Protein AF-A0A0B6YF15-F1 (afdb_monomer)

Sequence (103 aa):
RNLTLIAKTIQTLANFTQFGGKEEFMTFMNIFVEREAPSMKSFLHKISSPDAGNQFLEYDGYIDLGKELSILHALLLECGEKYSETAGKPFDVLSKILNSLSN

Structure (mmCIF, N/CA/C/O backbone):
data_AF-A0A0B6YF15-F1
#
_entry.id   AF-A0A0B6YF15-F1
#
loop_
_atom_site.group_PDB
_atom_site.id
_atom_site.type_symbol
_atom_site.label_atom_id
_atom_site.label_alt_id
_atom_site.label_comp_id
_atom_site.label_asym_id
_atom_site.label_entity_id
_atom_site.label_seq_id
_atom_site.pdbx_PDB_ins_code
_atom_site.Cartn_x
_atom_site.Cartn_y
_atom_site.Cartn_z
_atom_site.occupancy
_atom_site.B_iso_or_equiv
_atom_site.auth_seq_id
_atom_site.auth_comp_id
_atom_site.auth_asym_id
_atom_site.auth_atom_id
_atom_site.pdbx_PDB_model_num
ATOM 1 N N . ARG A 1 1 ? -17.820 -11.503 3.342 1.00 68.00 1 ARG A N 1
ATOM 2 C CA . ARG A 1 1 ? -18.189 -10.273 4.092 1.00 68.00 1 ARG A CA 1
ATOM 3 C C . ARG A 1 1 ? -17.260 -10.021 5.290 1.00 68.00 1 ARG A C 1
ATOM 5 O O . ARG A 1 1 ? -16.801 -8.900 5.431 1.00 68.00 1 ARG A O 1
ATOM 12 N N . ASN A 1 2 ? -16.892 -11.042 6.078 1.00 85.00 2 ASN A N 1
ATOM 13 C CA . ASN A 1 2 ? -15.981 -10.886 7.231 1.00 85.00 2 ASN A CA 1
ATOM 14 C C . ASN A 1 2 ? -14.562 -10.419 6.859 1.00 85.00 2 ASN A C 1
ATOM 16 O O . ASN A 1 2 ? -14.021 -9.551 7.530 1.00 85.00 2 ASN A O 1
ATOM 20 N N . LEU A 1 3 ? -13.995 -10.913 5.750 1.00 92.44 3 LEU A N 1
ATOM 21 C CA . LEU A 1 3 ? -12.671 -10.481 5.271 1.00 92.44 3 LEU A CA 1
ATOM 22 C C . LEU A 1 3 ? -12.591 -8.968 5.028 1.00 92.44 3 LEU A C 1
ATOM 24 O O . LEU A 1 3 ? -11.593 -8.342 5.357 1.00 92.44 3 LEU A O 1
ATOM 28 N N . THR A 1 4 ? -13.665 -8.364 4.519 1.00 93.00 4 THR A N 1
ATOM 29 C CA . THR A 1 4 ? -13.736 -6.917 4.286 1.00 93.00 4 THR A CA 1
ATOM 30 C C . THR A 1 4 ? -13.696 -6.123 5.592 1.00 93.00 4 THR A C 1
ATOM 32 O O . THR A 1 4 ? -13.087 -5.060 5.641 1.00 93.00 4 THR A O 1
ATOM 35 N N . LEU A 1 5 ? -14.327 -6.630 6.655 1.00 92.38 5 LEU A N 1
ATOM 36 C CA . LEU A 1 5 ? -14.312 -5.979 7.968 1.00 92.38 5 LEU A CA 1
ATOM 37 C C . LEU A 1 5 ? -12.937 -6.103 8.630 1.00 92.38 5 LEU A C 1
ATOM 39 O O . LEU A 1 5 ? -12.428 -5.114 9.144 1.00 92.38 5 LEU A O 1
ATOM 43 N N . ILE A 1 6 ? -12.305 -7.276 8.527 1.00 93.00 6 ILE A N 1
ATOM 44 C CA . ILE A 1 6 ? -10.927 -7.497 8.991 1.00 93.00 6 ILE A CA 1
ATOM 45 C C . ILE A 1 6 ? -9.968 -6.546 8.269 1.00 93.00 6 ILE A C 1
ATOM 47 O O . ILE A 1 6 ? -9.180 -5.859 8.913 1.00 93.00 6 ILE A O 1
ATOM 51 N N . ALA A 1 7 ? -10.080 -6.447 6.942 1.00 95.06 7 ALA A N 1
ATOM 52 C CA . ALA A 1 7 ? -9.268 -5.531 6.149 1.00 95.06 7 ALA A CA 1
ATOM 53 C C . ALA A 1 7 ? -9.468 -4.070 6.582 1.00 95.06 7 ALA A C 1
ATOM 55 O O . ALA A 1 7 ? -8.489 -3.349 6.753 1.00 95.06 7 ALA A O 1
ATOM 56 N N . LYS A 1 8 ? -10.715 -3.646 6.836 1.00 94.75 8 LYS A N 1
ATOM 57 C CA . LYS A 1 8 ? -11.009 -2.305 7.366 1.00 94.75 8 LYS A CA 1
ATOM 58 C C . LYS A 1 8 ? -10.363 -2.065 8.730 1.00 94.75 8 LYS A C 1
ATOM 60 O O . LYS A 1 8 ? -9.778 -1.010 8.930 1.00 94.75 8 LYS A O 1
ATOM 65 N N . THR A 1 9 ? -10.416 -3.023 9.654 1.00 95.38 9 THR A N 1
ATOM 66 C CA . THR A 1 9 ? -9.733 -2.899 10.954 1.00 95.38 9 THR A CA 1
ATOM 67 C C . THR A 1 9 ? -8.224 -2.759 10.795 1.00 95.38 9 THR A C 1
ATOM 69 O O . THR A 1 9 ? -7.643 -1.868 11.409 1.00 95.38 9 THR A O 1
ATOM 72 N N . ILE A 1 10 ? -7.593 -3.593 9.964 1.00 96.12 10 ILE A N 1
ATOM 73 C CA . ILE A 1 10 ? -6.146 -3.512 9.710 1.00 96.12 10 ILE A CA 1
ATOM 74 C C . ILE A 1 10 ? -5.790 -2.159 9.082 1.00 96.12 10 ILE A C 1
ATOM 76 O O . ILE A 1 10 ? -4.811 -1.540 9.489 1.00 96.12 10 ILE A O 1
ATOM 80 N N . GLN A 1 11 ? -6.606 -1.670 8.146 1.00 95.88 11 GLN A N 1
ATOM 81 C CA . GLN A 1 11 ? -6.427 -0.359 7.525 1.00 95.88 11 GLN A CA 1
ATOM 82 C C . GLN A 1 11 ? -6.503 0.779 8.551 1.00 95.88 11 GLN A C 1
ATOM 84 O O . GLN A 1 11 ? -5.627 1.641 8.576 1.00 95.88 11 GLN A O 1
ATOM 89 N N . THR A 1 12 ? -7.529 0.789 9.404 1.00 96.31 12 THR A N 1
ATOM 90 C CA . THR A 1 12 ? -7.703 1.808 10.452 1.00 96.31 12 THR A CA 1
ATOM 91 C C . THR A 1 12 ? -6.553 1.781 11.461 1.00 96.31 12 THR A C 1
ATOM 93 O O . THR A 1 12 ? -6.048 2.839 11.844 1.00 96.31 12 THR A O 1
ATOM 96 N N . LEU A 1 13 ? -6.083 0.579 11.816 1.00 97.56 13 LEU A N 1
ATOM 97 C CA . LEU A 1 13 ? -4.908 0.360 12.659 1.00 97.56 13 LEU A CA 1
ATOM 98 C C . LEU A 1 13 ? -3.621 0.899 12.016 1.00 97.56 13 LEU A C 1
ATOM 100 O O . LEU A 1 13 ? -2.875 1.620 12.672 1.00 97.56 13 LEU A O 1
ATOM 104 N N . ALA A 1 14 ? -3.381 0.605 10.735 1.00 96.62 14 ALA A N 1
ATOM 105 C CA . ALA A 1 14 ? -2.231 1.122 9.987 1.00 96.62 14 ALA A CA 1
ATOM 106 C C . ALA A 1 14 ? -2.261 2.652 9.833 1.00 96.62 14 ALA A C 1
ATOM 108 O O . ALA A 1 14 ? -1.211 3.290 9.797 1.00 96.62 14 ALA A O 1
ATOM 109 N N . ASN A 1 15 ? -3.458 3.243 9.792 1.00 95.75 15 ASN A N 1
ATOM 110 C CA . ASN A 1 15 ? -3.650 4.691 9.721 1.00 95.75 15 ASN A CA 1
ATOM 111 C C . ASN A 1 15 ? -3.513 5.398 11.077 1.00 95.75 15 ASN A C 1
ATOM 113 O O . ASN A 1 15 ? -3.521 6.625 11.102 1.00 95.75 15 ASN A O 1
ATOM 117 N N . PHE A 1 16 ? -3.421 4.665 12.194 1.00 95.88 16 PHE A N 1
ATOM 118 C CA . PHE A 1 16 ? -3.447 5.231 13.551 1.00 95.88 16 PHE A CA 1
ATOM 119 C C . PHE A 1 16 ? -4.660 6.146 13.794 1.00 95.88 16 PHE A C 1
ATOM 121 O O . PHE A 1 16 ? -4.555 7.214 14.395 1.00 95.88 16 PHE A O 1
ATOM 128 N N . THR A 1 17 ? -5.824 5.718 13.305 1.00 95.88 17 THR A N 1
ATOM 129 C CA . THR A 1 17 ? -7.103 6.435 13.444 1.00 95.88 17 THR A CA 1
ATOM 130 C C . THR A 1 17 ? -8.122 5.569 14.174 1.00 95.88 17 THR A C 1
ATOM 132 O O . THR A 1 17 ? -7.899 4.379 14.368 1.00 95.88 17 THR A O 1
ATOM 135 N N . GLN A 1 18 ? -9.246 6.153 14.582 1.00 94.94 18 GLN A N 1
ATOM 136 C CA . GLN A 1 18 ? -10.365 5.434 15.189 1.00 94.94 18 GLN A CA 1
ATOM 137 C C . GLN A 1 18 ? -11.555 5.394 14.228 1.00 94.94 18 GLN A C 1
ATOM 139 O O . GLN A 1 18 ? -11.759 6.303 13.421 1.00 94.94 18 GLN A O 1
ATOM 144 N N . PHE A 1 19 ? -12.376 4.357 14.350 1.00 96.31 19 PHE A N 1
ATOM 145 C CA . PHE A 1 19 ? -13.687 4.309 13.720 1.00 96.31 19 PHE A CA 1
ATOM 146 C C . PHE A 1 19 ? -14.628 5.342 14.346 1.00 96.31 19 PHE A C 1
ATOM 148 O O . PHE A 1 19 ? -14.657 5.513 15.567 1.00 96.31 19 PHE A O 1
ATOM 155 N N . GLY A 1 20 ? -15.421 5.996 13.497 1.00 93.31 20 GLY A N 1
ATOM 156 C CA . GLY A 1 20 ? -16.429 6.980 13.880 1.00 93.31 20 GLY A CA 1
ATOM 157 C C . GLY A 1 20 ? -17.206 7.499 12.667 1.00 93.31 20 GLY A C 1
ATOM 158 O O . GLY A 1 20 ? -16.958 7.098 11.526 1.00 93.31 20 GLY A O 1
ATOM 159 N N . GLY A 1 21 ? -18.171 8.391 12.901 1.00 90.75 21 GLY A N 1
ATOM 160 C CA . GLY A 1 21 ? -18.974 9.011 11.842 1.00 90.75 21 GLY A CA 1
ATOM 161 C C . GLY A 1 21 ? -19.675 7.979 10.951 1.00 90.75 21 GLY A C 1
ATOM 162 O O . GLY A 1 21 ? -20.535 7.234 11.403 1.00 90.75 21 GLY A O 1
ATOM 163 N N . LYS A 1 22 ? -19.286 7.905 9.671 1.00 87.69 22 LYS A N 1
ATOM 164 C CA . LYS A 1 22 ? -19.879 6.979 8.683 1.00 87.69 22 LYS A CA 1
ATOM 165 C C . LYS A 1 22 ? -19.605 5.493 8.977 1.00 87.69 22 LYS A C 1
ATOM 167 O O . LYS A 1 22 ? -20.210 4.634 8.340 1.00 87.69 22 LYS A O 1
ATOM 172 N N . GLU A 1 23 ? -18.707 5.187 9.914 1.00 91.25 23 GLU A N 1
ATOM 173 C CA . GLU A 1 23 ? -18.322 3.824 10.305 1.00 91.25 23 GLU A CA 1
ATOM 174 C C . GLU A 1 23 ? -18.657 3.517 11.773 1.00 91.25 23 GLU A C 1
ATOM 176 O O . GLU A 1 23 ? -17.971 2.734 12.424 1.00 91.25 23 GLU A O 1
ATOM 181 N N . GLU A 1 24 ? -19.730 4.106 12.306 1.00 90.44 24 GLU A N 1
ATOM 182 C CA . GLU A 1 24 ? -20.138 3.947 13.711 1.00 90.44 24 GLU A CA 1
ATOM 183 C C . GLU A 1 24 ? -20.329 2.477 14.134 1.00 90.44 24 GLU A C 1
ATOM 185 O O . GLU A 1 24 ? -19.970 2.094 15.248 1.00 90.44 24 GLU A O 1
ATOM 190 N N . PHE A 1 25 ? -20.782 1.615 13.216 1.00 92.00 25 PHE A N 1
ATOM 191 C CA . PHE A 1 25 ? -20.927 0.172 13.445 1.00 92.00 25 PHE A CA 1
ATOM 192 C C . PHE A 1 25 ? -19.593 -0.558 13.707 1.00 92.00 25 PHE A C 1
ATOM 194 O O . PHE A 1 25 ? -19.611 -1.697 14.165 1.00 92.00 25 PHE A O 1
ATOM 201 N N . MET A 1 26 ? -18.445 0.072 13.426 1.00 95.06 26 MET A N 1
ATOM 202 C CA . MET A 1 26 ? -17.098 -0.457 13.685 1.00 95.06 26 MET A CA 1
ATOM 203 C C . MET A 1 26 ? -16.469 0.090 14.973 1.00 95.06 26 MET A C 1
ATOM 205 O O . MET A 1 26 ? -15.393 -0.366 15.349 1.00 95.06 26 MET A O 1
ATOM 209 N N . THR A 1 27 ? -17.117 1.023 15.681 1.00 95.25 27 THR A N 1
ATOM 210 C CA . THR A 1 27 ? -16.572 1.674 16.893 1.00 95.25 27 THR A CA 1
ATOM 211 C C . THR A 1 27 ? -16.127 0.670 17.963 1.00 95.25 27 THR A C 1
ATOM 213 O O . THR A 1 27 ? -15.145 0.904 18.662 1.00 95.25 27 THR A O 1
ATOM 216 N N . PHE A 1 28 ? -16.780 -0.494 18.051 1.00 94.56 28 PHE A N 1
ATOM 217 C CA . PHE A 1 28 ? -16.390 -1.565 18.978 1.00 94.56 28 PHE A CA 1
ATOM 218 C C . PHE A 1 28 ? -14.954 -2.081 18.752 1.00 94.56 28 PHE A C 1
ATOM 220 O O . PHE A 1 28 ? -14.337 -2.609 19.675 1.00 94.56 28 PHE A O 1
ATOM 227 N N . MET A 1 29 ? -14.399 -1.901 17.548 1.00 96.12 29 MET A N 1
ATOM 228 C CA . MET A 1 29 ? -13.025 -2.276 17.213 1.00 96.12 29 MET A CA 1
ATOM 229 C C . MET A 1 29 ? -11.979 -1.272 17.708 1.00 96.12 29 MET A C 1
ATOM 231 O O . MET A 1 29 ? -10.798 -1.612 17.699 1.00 96.12 29 MET A O 1
ATOM 235 N N . ASN A 1 30 ? -12.362 -0.073 18.166 1.00 95.94 30 ASN A N 1
ATOM 236 C CA . ASN A 1 30 ? -11.400 0.945 18.613 1.00 95.94 30 ASN A CA 1
ATOM 237 C C . ASN A 1 30 ? -10.531 0.457 19.779 1.00 95.94 30 ASN A C 1
ATOM 239 O O . ASN A 1 30 ? -9.334 0.719 19.785 1.00 95.94 30 ASN A O 1
ATOM 243 N N . ILE A 1 31 ? -11.086 -0.364 20.680 1.00 96.81 31 ILE A N 1
ATOM 244 C CA . ILE A 1 31 ? -10.327 -0.994 21.774 1.00 96.81 31 ILE A CA 1
ATOM 245 C C . ILE A 1 31 ? -9.172 -1.844 21.223 1.00 96.81 31 ILE A C 1
ATOM 247 O O . ILE A 1 31 ? -8.057 -1.807 21.737 1.00 96.81 31 ILE A O 1
ATOM 251 N N . PHE A 1 32 ? -9.429 -2.618 20.166 1.00 96.69 32 PHE A N 1
ATOM 252 C CA . PHE A 1 32 ? -8.394 -3.413 19.509 1.00 96.69 32 PHE A CA 1
ATOM 253 C C . PHE A 1 32 ? -7.377 -2.518 18.792 1.00 96.69 32 PHE A C 1
ATOM 255 O O . PHE A 1 32 ? -6.176 -2.735 18.922 1.00 96.69 32 PHE A O 1
ATOM 262 N N . VAL A 1 33 ? -7.853 -1.506 18.061 1.00 97.06 33 VAL A N 1
ATOM 263 C CA . VAL A 1 33 ? -6.996 -0.584 17.303 1.00 97.06 33 VAL A CA 1
ATOM 264 C C . VAL A 1 33 ? -6.022 0.159 18.220 1.00 97.06 33 VAL A C 1
ATOM 266 O O . VAL A 1 33 ? -4.831 0.216 17.930 1.00 97.06 33 VAL A O 1
ATOM 269 N N . GLU A 1 34 ? -6.497 0.677 19.348 1.00 96.31 34 GLU A N 1
ATOM 270 C CA . GLU A 1 34 ? -5.655 1.361 20.334 1.00 96.31 34 GLU A CA 1
ATOM 271 C C . GLU A 1 34 ? -4.628 0.416 20.956 1.00 96.31 34 GLU A C 1
ATOM 273 O O . GLU A 1 34 ? -3.452 0.764 21.075 1.00 96.31 34 GLU A O 1
ATOM 278 N N . ARG A 1 35 ? -5.055 -0.802 21.310 1.00 97.69 35 ARG A N 1
ATOM 279 C CA . ARG A 1 35 ? -4.181 -1.805 21.926 1.00 97.69 35 ARG A CA 1
ATOM 280 C C . ARG A 1 35 ? -3.058 -2.253 20.992 1.00 97.69 35 ARG A C 1
ATOM 282 O O . ARG A 1 35 ? -1.930 -2.412 21.446 1.00 97.69 35 ARG A O 1
ATOM 289 N N . GLU A 1 36 ? -3.353 -2.461 19.711 1.00 97.75 36 GLU A N 1
ATOM 290 C CA . GLU A 1 36 ? -2.379 -2.966 18.734 1.00 97.75 36 GLU A CA 1
ATOM 291 C C . GLU A 1 36 ? -1.587 -1.859 18.023 1.00 97.75 36 GLU A C 1
ATOM 293 O O . GLU A 1 36 ? -0.669 -2.160 17.255 1.00 97.75 36 GLU A O 1
ATOM 298 N N . ALA A 1 37 ? -1.890 -0.579 18.265 1.00 96.81 37 ALA A N 1
ATOM 299 C CA . ALA A 1 37 ? -1.165 0.537 17.658 1.00 96.81 37 ALA A CA 1
ATOM 300 C C . ALA A 1 37 ? 0.368 0.449 17.862 1.00 96.81 37 ALA A C 1
ATOM 302 O O . ALA A 1 37 ? 1.104 0.637 16.888 1.00 96.81 37 ALA A O 1
ATOM 303 N N . PRO A 1 38 ? 0.905 0.093 19.050 1.00 97.56 38 PRO A N 1
ATOM 304 C CA . PRO A 1 38 ? 2.346 -0.103 19.221 1.00 97.56 38 PRO A CA 1
ATOM 305 C C . PRO A 1 38 ? 2.907 -1.238 18.351 1.00 97.56 38 PRO A C 1
ATOM 307 O O . PRO A 1 38 ? 3.969 -1.076 17.746 1.00 97.56 38 PRO A O 1
ATOM 310 N N . SER A 1 39 ? 2.179 -2.356 18.239 1.00 97.12 39 SER A N 1
ATOM 311 C CA . SER A 1 39 ? 2.542 -3.506 17.400 1.00 97.12 39 SER A CA 1
ATOM 312 C C . SER A 1 39 ? 2.621 -3.106 15.925 1.00 97.12 39 SER A C 1
ATOM 314 O O . SER A 1 39 ? 3.612 -3.395 15.254 1.00 97.12 39 SER A O 1
ATOM 316 N N . MET A 1 40 ? 1.619 -2.370 15.434 1.00 97.50 40 MET A N 1
ATOM 317 C CA . MET A 1 40 ? 1.597 -1.845 14.067 1.00 97.50 40 MET A CA 1
ATOM 318 C C . MET A 1 40 ? 2.758 -0.880 13.812 1.00 97.50 40 MET A C 1
ATOM 320 O O . MET A 1 40 ? 3.435 -0.981 12.792 1.00 97.50 40 MET A O 1
ATOM 324 N N . LYS A 1 41 ? 3.056 0.018 14.758 1.00 95.62 41 LYS A N 1
ATOM 325 C CA . LYS A 1 41 ? 4.193 0.943 14.647 1.00 95.62 41 LYS A CA 1
ATOM 326 C C . LYS A 1 41 ? 5.529 0.203 14.566 1.00 95.62 41 LYS A C 1
ATOM 328 O O . LYS A 1 41 ? 6.367 0.552 13.736 1.00 95.62 41 LYS A O 1
ATOM 333 N N . SER A 1 42 ? 5.719 -0.822 15.397 1.00 94.44 42 SER A N 1
ATOM 334 C CA . SER A 1 42 ? 6.911 -1.675 15.356 1.00 94.44 42 SER A CA 1
ATOM 335 C C . SER A 1 42 ? 7.019 -2.431 14.030 1.00 94.44 42 SER A C 1
ATOM 337 O O . SER A 1 42 ? 8.095 -2.461 13.435 1.00 94.44 42 SER A O 1
ATOM 339 N N . PHE A 1 43 ? 5.907 -2.973 13.525 1.00 92.88 43 PHE A N 1
ATOM 340 C CA . PHE A 1 43 ? 5.861 -3.651 12.231 1.00 92.88 43 PHE A CA 1
ATOM 341 C C . PHE A 1 43 ? 6.229 -2.713 11.076 1.00 92.88 43 PHE A C 1
ATOM 343 O O . PHE A 1 43 ? 7.132 -3.038 10.308 1.00 92.88 43 PHE A O 1
ATOM 350 N N . LEU A 1 44 ? 5.597 -1.536 10.992 1.00 93.38 44 LEU A N 1
ATOM 351 C CA . LEU A 1 44 ? 5.886 -0.534 9.963 1.00 93.38 44 LEU A CA 1
ATOM 352 C C . LEU A 1 44 ? 7.357 -0.108 9.997 1.00 93.38 44 LEU A C 1
ATOM 354 O O . LEU A 1 44 ? 8.007 -0.104 8.958 1.00 93.38 44 LEU A O 1
ATOM 358 N N . HIS A 1 45 ? 7.901 0.158 11.189 1.00 91.25 45 HIS A N 1
ATOM 359 C CA . HIS A 1 45 ? 9.320 0.472 11.352 1.00 91.25 45 HIS A CA 1
ATOM 360 C C . HIS A 1 45 ? 10.215 -0.680 10.886 1.00 91.25 45 HIS A C 1
ATOM 362 O O . HIS A 1 45 ? 11.213 -0.451 10.206 1.00 91.25 45 HIS A O 1
ATOM 368 N N . LYS A 1 46 ? 9.870 -1.924 11.239 1.00 88.50 46 LYS A N 1
ATOM 369 C CA . LYS A 1 46 ? 10.632 -3.108 10.838 1.00 88.50 46 LYS A CA 1
ATOM 370 C C . LYS A 1 46 ? 10.668 -3.267 9.320 1.00 88.50 46 LYS A C 1
ATOM 372 O O . LYS A 1 46 ? 11.741 -3.532 8.805 1.00 88.50 46 LYS A O 1
ATOM 377 N N . ILE A 1 47 ? 9.550 -3.093 8.613 1.00 86.75 47 ILE A N 1
ATOM 378 C CA . ILE A 1 47 ? 9.512 -3.260 7.147 1.00 86.75 47 ILE A CA 1
ATOM 379 C C . ILE A 1 47 ? 10.084 -2.058 6.383 1.00 86.75 47 ILE A C 1
ATOM 381 O O . ILE A 1 47 ? 10.478 -2.208 5.232 1.00 86.75 47 ILE A O 1
ATOM 385 N N . SER A 1 48 ? 10.123 -0.871 6.997 1.00 87.25 48 SER A N 1
ATOM 386 C CA . SER A 1 48 ? 10.649 0.346 6.367 1.00 87.25 48 SER A CA 1
ATOM 387 C C . SER A 1 48 ? 12.128 0.600 6.661 1.00 87.25 48 SER A C 1
ATOM 389 O O . SER A 1 48 ? 12.698 1.549 6.127 1.00 87.25 48 SER A O 1
ATOM 391 N N . SER A 1 49 ? 12.737 -0.173 7.562 1.00 82.94 49 SER A N 1
ATOM 392 C CA . SER A 1 49 ? 14.132 0.018 7.960 1.00 82.94 49 SER A CA 1
ATOM 393 C C . SER A 1 49 ? 15.088 -0.714 7.011 1.00 82.94 49 SER A C 1
ATOM 395 O O . SER A 1 49 ? 14.822 -1.863 6.667 1.00 82.94 49 SER A O 1
ATOM 397 N N . PRO A 1 50 ? 16.246 -0.125 6.655 1.00 70.38 50 PRO A N 1
ATOM 398 C CA . PRO A 1 50 ? 17.277 -0.799 5.853 1.00 70.38 50 PRO A CA 1
ATOM 399 C C . PRO A 1 50 ? 17.811 -2.084 6.510 1.00 70.38 50 PRO A C 1
ATOM 401 O O . PRO A 1 50 ? 18.217 -3.018 5.827 1.00 70.38 50 PRO A O 1
ATOM 404 N N . ASP A 1 51 ? 17.758 -2.135 7.844 1.00 62.91 51 ASP A N 1
ATOM 405 C CA . ASP A 1 51 ? 18.152 -3.273 8.683 1.00 62.91 51 ASP A CA 1
ATOM 406 C C . ASP A 1 51 ? 17.156 -4.446 8.651 1.00 62.91 51 ASP A C 1
ATOM 408 O O . ASP A 1 51 ? 17.410 -5.488 9.253 1.00 62.91 51 ASP A O 1
ATOM 412 N N . ALA A 1 52 ? 16.030 -4.321 7.932 1.00 59.59 52 ALA A N 1
ATOM 413 C CA . ALA A 1 52 ? 15.087 -5.422 7.703 1.00 59.59 52 ALA A CA 1
ATOM 414 C C . ALA A 1 52 ? 15.726 -6.624 6.988 1.00 59.59 52 ALA A C 1
ATOM 416 O O . ALA A 1 52 ? 15.124 -7.698 6.931 1.00 59.59 52 ALA A O 1
ATOM 417 N N . GLY A 1 53 ? 16.946 -6.441 6.474 1.00 54.94 53 GLY A N 1
ATOM 418 C CA . GLY A 1 53 ? 17.744 -7.474 5.851 1.00 54.94 53 GLY A CA 1
ATOM 419 C C . GLY A 1 53 ? 17.145 -7.917 4.525 1.00 54.94 53 GLY A C 1
ATOM 420 O O . GLY A 1 53 ? 15.974 -7.711 4.213 1.00 54.94 53 GLY A O 1
ATOM 421 N N . ASN A 1 54 ? 17.964 -8.600 3.740 1.00 54.91 54 ASN A N 1
ATOM 422 C CA . ASN A 1 54 ? 17.602 -9.194 2.454 1.00 54.91 54 ASN A CA 1
ATOM 423 C C . ASN A 1 54 ? 16.461 -10.240 2.533 1.00 54.91 54 ASN A C 1
ATOM 425 O O . ASN A 1 54 ? 16.194 -10.915 1.549 1.00 54.91 54 ASN A O 1
ATOM 429 N N . GLN A 1 55 ? 15.773 -10.372 3.671 1.00 54.56 55 GLN A N 1
ATOM 430 C CA . GLN A 1 55 ? 14.695 -11.323 3.930 1.00 54.56 55 GLN A CA 1
ATOM 431 C C . GLN A 1 55 ? 13.418 -11.025 3.120 1.00 54.56 55 GLN A C 1
ATOM 433 O O . GLN A 1 55 ? 12.631 -11.929 2.877 1.00 54.56 55 GLN A O 1
ATOM 438 N N . PHE A 1 56 ? 13.225 -9.782 2.655 1.00 53.34 56 PHE A N 1
ATOM 439 C CA . PHE A 1 56 ? 12.186 -9.423 1.669 1.00 53.34 56 PHE A CA 1
ATOM 440 C C . PHE A 1 56 ? 12.70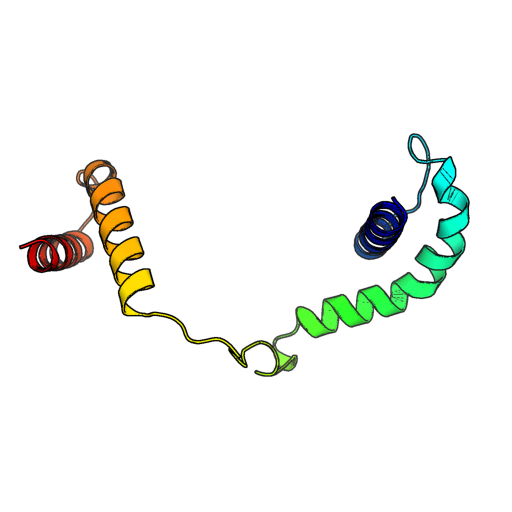5 -9.356 0.223 1.00 53.34 56 PHE A C 1
ATOM 442 O O . PHE A 1 56 ? 11.913 -9.234 -0.707 1.00 53.34 56 PHE A O 1
ATOM 449 N N . LEU A 1 57 ? 14.027 -9.409 0.031 1.00 54.81 57 LEU A N 1
ATOM 450 C CA . LEU A 1 57 ? 14.667 -9.491 -1.287 1.00 54.81 57 LEU A CA 1
ATOM 451 C C . LEU A 1 57 ? 14.895 -10.941 -1.723 1.00 54.81 57 LEU A C 1
ATOM 453 O O . LEU A 1 57 ? 15.421 -11.174 -2.811 1.00 54.81 57 LEU A O 1
ATOM 457 N N . GLU A 1 58 ? 14.501 -11.906 -0.890 1.00 53.88 58 GLU A N 1
ATOM 458 C CA . GLU A 1 58 ? 14.409 -13.313 -1.252 1.00 53.88 58 GLU A CA 1
ATOM 459 C C . GLU A 1 58 ? 13.258 -13.461 -2.254 1.00 53.88 58 GLU A C 1
ATOM 461 O O . GLU A 1 58 ? 12.106 -13.740 -1.932 1.00 53.88 58 GLU A O 1
ATOM 466 N N . TYR A 1 59 ? 13.573 -13.120 -3.497 1.00 59.25 59 TYR A N 1
ATOM 467 C CA . TYR A 1 59 ? 12.712 -13.302 -4.640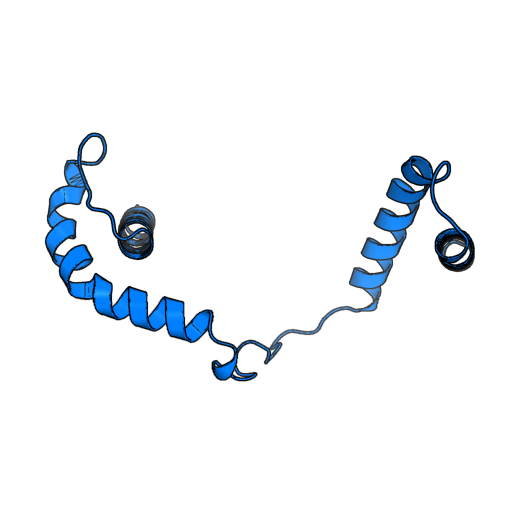 1.00 59.25 59 TYR A CA 1
ATOM 468 C C . TYR A 1 59 ? 12.475 -14.808 -4.824 1.00 59.25 59 TYR A C 1
ATOM 470 O O . TYR A 1 59 ? 13.304 -15.507 -5.394 1.00 59.25 59 TYR A O 1
ATOM 478 N N . ASP A 1 60 ? 11.345 -15.298 -4.315 1.00 62.06 60 ASP A N 1
ATOM 479 C CA .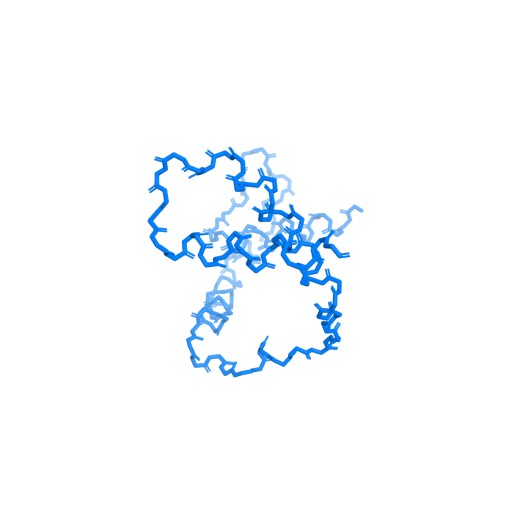 ASP A 1 60 ? 10.899 -16.703 -4.407 1.00 62.06 60 ASP A CA 1
ATOM 480 C C . ASP A 1 60 ? 10.259 -17.037 -5.775 1.00 62.06 60 ASP A C 1
ATOM 482 O O . ASP A 1 60 ? 9.685 -18.099 -6.001 1.00 62.06 60 ASP A O 1
ATOM 486 N N . GLY A 1 61 ? 10.299 -16.088 -6.713 1.00 66.25 61 GLY A N 1
ATOM 487 C CA . GLY A 1 61 ? 9.756 -16.251 -8.054 1.00 66.25 61 GLY A CA 1
ATOM 488 C C . GLY A 1 61 ? 10.834 -16.615 -9.065 1.00 66.25 61 GLY A C 1
ATOM 489 O O . GLY A 1 61 ? 12.027 -16.578 -8.796 1.00 66.25 61 GLY A O 1
ATOM 490 N N . TYR A 1 62 ? 10.417 -16.914 -10.284 1.00 75.44 62 TYR A N 1
ATOM 491 C CA . TYR A 1 62 ? 11.276 -16.877 -11.460 1.00 75.44 62 TYR A CA 1
ATOM 492 C C . TYR A 1 62 ? 10.862 -15.641 -12.262 1.00 75.44 62 TYR A C 1
ATOM 494 O O . TYR A 1 62 ? 9.704 -15.562 -12.680 1.00 75.44 62 TYR A O 1
ATOM 502 N N . ILE A 1 63 ? 11.759 -14.661 -12.451 1.00 80.88 63 ILE A N 1
ATOM 503 C CA . ILE A 1 63 ? 11.470 -13.549 -13.365 1.00 80.88 63 ILE A CA 1
ATOM 504 C C . ILE A 1 63 ? 11.702 -14.133 -14.745 1.00 80.88 63 ILE A C 1
ATOM 506 O O . ILE A 1 63 ? 12.837 -14.474 -15.084 1.00 80.88 63 ILE A O 1
ATOM 510 N N . ASP A 1 64 ? 10.646 -14.232 -15.546 1.00 86.50 64 ASP A N 1
ATOM 511 C CA . ASP A 1 64 ? 10.814 -14.453 -16.976 1.00 86.50 64 ASP A CA 1
ATOM 512 C C . ASP A 1 64 ? 11.408 -13.182 -17.583 1.00 86.50 64 ASP A C 1
ATOM 514 O O . ASP A 1 64 ? 10.711 -12.258 -18.008 1.00 86.50 64 ASP A O 1
ATOM 518 N N . LEU A 1 65 ? 12.736 -13.129 -17.562 1.00 87.00 65 LEU A N 1
ATOM 519 C CA . LEU A 1 65 ? 13.500 -11.987 -18.028 1.00 87.00 65 LEU A CA 1
ATOM 520 C C . LEU A 1 65 ? 13.202 -11.684 -19.500 1.00 87.00 65 LEU A C 1
ATOM 522 O O . LEU A 1 65 ? 13.190 -10.518 -19.884 1.00 87.00 65 LEU A O 1
ATOM 526 N N . GLY A 1 66 ? 12.928 -12.711 -20.311 1.00 88.31 66 GLY A N 1
ATOM 527 C CA . GLY A 1 66 ? 12.582 -12.542 -21.720 1.00 88.31 66 GLY A CA 1
ATOM 528 C C . GLY A 1 66 ? 11.254 -11.810 -21.888 1.00 88.31 66 GLY A C 1
ATOM 529 O O . GLY A 1 66 ? 11.169 -10.848 -22.658 1.00 88.31 66 GLY A O 1
ATOM 530 N N . LYS A 1 67 ? 10.236 -12.207 -21.120 1.00 89.44 67 LYS A N 1
ATOM 531 C CA . LYS A 1 67 ? 8.936 -11.527 -21.094 1.00 89.44 67 LYS A CA 1
ATOM 532 C C . LYS A 1 67 ? 9.055 -10.086 -20.596 1.00 89.44 67 LYS A C 1
ATOM 534 O O . LYS A 1 67 ? 8.568 -9.180 -21.270 1.00 89.44 67 LYS A O 1
ATOM 539 N N . GLU A 1 68 ? 9.699 -9.861 -19.452 1.00 91.56 68 GLU A N 1
ATOM 540 C CA . GLU A 1 68 ? 9.814 -8.514 -18.872 1.00 91.56 68 GLU A CA 1
ATOM 541 C C . GLU A 1 68 ? 10.627 -7.572 -19.773 1.00 91.56 68 GLU A C 1
ATOM 543 O O . GLU A 1 68 ? 10.246 -6.417 -19.967 1.00 91.56 68 GLU A O 1
ATOM 548 N N . LEU A 1 69 ? 11.694 -8.070 -20.410 1.00 90.06 69 LEU A N 1
ATOM 549 C CA . LEU A 1 69 ? 12.476 -7.291 -21.371 1.00 90.06 69 LEU A CA 1
ATOM 550 C C . LEU A 1 69 ? 11.679 -6.974 -22.646 1.00 90.06 69 LEU A C 1
ATOM 552 O O . LEU A 1 69 ? 11.803 -5.873 -23.178 1.00 90.06 69 LEU A O 1
ATOM 556 N N . SER A 1 70 ? 10.832 -7.898 -23.108 1.00 91.69 70 SER A N 1
ATOM 557 C CA . SER A 1 70 ? 9.943 -7.668 -24.258 1.00 91.69 70 SER A CA 1
ATOM 558 C C . SER A 1 70 ? 8.876 -6.611 -23.950 1.00 91.69 70 SER A C 1
ATOM 560 O O . SER A 1 70 ? 8.613 -5.738 -24.775 1.00 91.69 70 SER A O 1
ATOM 562 N N . ILE A 1 71 ? 8.291 -6.643 -22.746 1.00 92.06 71 ILE A N 1
ATOM 563 C CA . ILE A 1 71 ? 7.344 -5.615 -22.280 1.00 92.06 71 ILE A CA 1
ATOM 564 C C . ILE A 1 71 ? 8.047 -4.258 -22.188 1.00 92.06 71 ILE A C 1
ATOM 566 O O . ILE A 1 71 ? 7.526 -3.258 -22.683 1.00 92.06 71 ILE A O 1
ATOM 570 N N . LEU A 1 72 ? 9.243 -4.223 -21.594 1.00 90.88 72 LEU A N 1
ATOM 571 C CA . LEU A 1 72 ? 10.045 -3.007 -21.495 1.00 90.88 72 LEU A CA 1
ATOM 572 C C . LEU A 1 72 ? 10.363 -2.427 -22.879 1.00 90.88 72 LEU A C 1
ATOM 574 O O . LEU A 1 72 ? 10.224 -1.224 -23.081 1.00 90.88 72 LEU A O 1
ATOM 578 N N . HIS A 1 73 ? 10.757 -3.271 -23.833 1.00 89.75 73 HIS A N 1
ATOM 579 C CA . HIS A 1 73 ? 11.031 -2.866 -25.212 1.00 89.75 73 HIS A CA 1
ATOM 580 C C . HIS A 1 73 ? 9.805 -2.225 -25.879 1.00 89.75 73 HIS A C 1
ATOM 582 O O . HIS A 1 73 ? 9.916 -1.112 -26.396 1.00 89.75 73 HIS A O 1
ATOM 588 N N . ALA A 1 74 ? 8.631 -2.857 -25.782 1.00 88.88 74 ALA A N 1
ATOM 589 C CA . ALA A 1 74 ? 7.390 -2.326 -26.347 1.00 88.88 74 ALA A CA 1
ATOM 590 C C . ALA A 1 74 ? 6.996 -0.970 -25.732 1.00 88.88 74 ALA A C 1
ATOM 592 O O . ALA A 1 74 ? 6.660 -0.032 -26.457 1.00 88.88 74 ALA A O 1
ATOM 593 N N . LEU A 1 75 ? 7.098 -0.839 -24.404 1.00 89.00 75 LEU A N 1
ATOM 594 C CA . LEU A 1 75 ? 6.811 0.416 -23.701 1.00 89.00 75 LEU A CA 1
ATOM 595 C C . LEU A 1 75 ? 7.783 1.532 -24.100 1.00 89.00 75 LEU A C 1
ATOM 597 O O . LEU A 1 75 ? 7.373 2.681 -24.273 1.00 89.00 75 LEU A O 1
ATOM 601 N N . LEU A 1 76 ? 9.069 1.207 -24.252 1.00 87.00 76 LEU A N 1
ATOM 602 C CA . LEU A 1 76 ? 10.087 2.177 -24.645 1.00 87.00 76 LEU A CA 1
ATOM 603 C C . LEU A 1 76 ? 9.915 2.659 -26.088 1.00 87.00 76 LEU A C 1
ATOM 605 O O . LEU A 1 76 ? 10.168 3.835 -26.344 1.00 87.00 76 LEU A O 1
ATOM 609 N N . LEU A 1 77 ? 9.455 1.807 -27.009 1.00 85.00 77 LEU A N 1
ATOM 610 C CA . LEU A 1 77 ? 9.086 2.239 -28.360 1.00 85.00 77 LEU A CA 1
ATOM 611 C C . LEU A 1 77 ? 7.882 3.191 -28.334 1.00 85.00 77 LEU A C 1
ATOM 613 O O . LEU A 1 77 ? 7.964 4.283 -28.893 1.00 85.00 77 LEU A O 1
ATOM 617 N N . GLU A 1 78 ? 6.811 2.836 -27.616 1.00 85.00 78 GLU A N 1
ATOM 618 C CA . GLU A 1 78 ? 5.603 3.674 -27.523 1.00 85.00 78 GLU A CA 1
ATOM 619 C C . GLU A 1 78 ? 5.879 5.037 -26.859 1.00 85.00 78 GLU A C 1
ATOM 621 O O . GLU A 1 78 ? 5.329 6.073 -27.244 1.00 85.00 78 GLU A O 1
ATOM 626 N N . CYS A 1 79 ? 6.741 5.058 -25.840 1.00 81.38 79 CYS A N 1
ATOM 627 C CA . CYS A 1 79 ? 7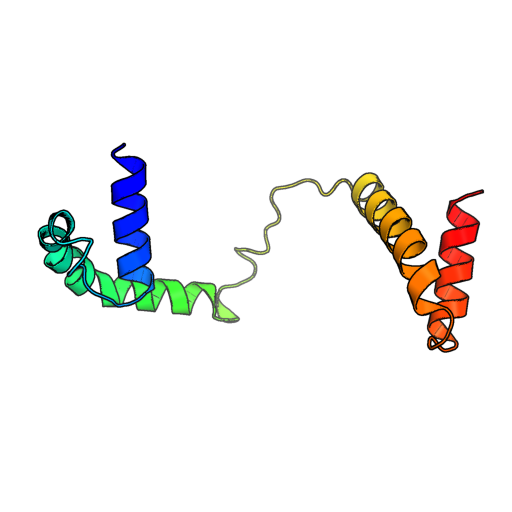.149 6.300 -25.190 1.00 81.38 79 CYS A CA 1
ATOM 628 C C . CYS A 1 79 ? 8.150 7.084 -26.049 1.00 81.38 79 CYS A C 1
ATOM 630 O O . CYS A 1 79 ? 8.104 8.312 -26.064 1.00 81.38 79 CYS A O 1
ATOM 632 N N . GLY A 1 80 ? 9.041 6.405 -26.773 1.00 73.31 80 GLY A N 1
ATOM 633 C CA . GLY A 1 80 ? 10.085 7.030 -27.584 1.00 73.31 80 GLY A CA 1
ATOM 634 C C . GLY A 1 80 ? 9.537 7.979 -28.651 1.00 73.31 80 GLY A C 1
ATOM 635 O O . GLY A 1 80 ? 10.078 9.072 -28.820 1.00 73.31 80 GLY A O 1
ATOM 636 N N . GLU A 1 81 ? 8.413 7.628 -29.280 1.00 68.50 81 GLU A N 1
ATOM 637 C CA . GLU A 1 81 ? 7.715 8.496 -30.242 1.00 68.50 81 GLU A CA 1
ATOM 638 C C . GLU A 1 81 ? 7.256 9.831 -29.627 1.00 68.50 81 GLU A C 1
ATOM 640 O O . GLU A 1 81 ? 7.163 10.837 -30.325 1.00 68.50 81 GLU A O 1
ATOM 645 N N . LYS A 1 82 ? 7.007 9.866 -28.311 1.00 68.06 82 LYS A N 1
ATOM 646 C CA . LYS A 1 82 ? 6.531 11.053 -27.579 1.00 68.06 82 LYS A CA 1
ATOM 647 C C . LYS A 1 82 ? 7.669 11.919 -27.020 1.00 68.06 82 LYS A C 1
ATOM 649 O O . LYS A 1 82 ? 7.439 13.082 -26.706 1.00 68.06 82 LYS A O 1
ATOM 654 N N . TYR A 1 83 ? 8.881 11.371 -26.876 1.00 65.19 83 TYR A N 1
ATOM 655 C CA . TYR A 1 83 ? 10.020 12.029 -26.210 1.00 65.19 83 TYR A CA 1
ATOM 656 C C . TYR A 1 83 ? 11.176 12.417 -27.153 1.00 65.19 83 TYR A C 1
ATOM 658 O O . TYR A 1 83 ? 12.170 12.986 -26.690 1.00 65.19 83 TYR A O 1
ATOM 666 N N . SER A 1 84 ? 11.057 12.175 -28.466 1.00 63.25 84 SER A N 1
ATOM 667 C CA . SER A 1 84 ? 12.157 12.373 -29.427 1.00 63.25 84 SER A CA 1
ATOM 668 C C . SER A 1 84 ? 12.636 13.824 -29.579 1.00 63.25 84 SER A C 1
ATOM 670 O O . SER A 1 84 ? 13.718 14.049 -30.110 1.00 63.25 84 SER A O 1
ATOM 672 N N . GLU A 1 85 ? 11.868 14.818 -29.125 1.00 58.94 85 GLU A N 1
ATOM 673 C CA . GLU A 1 85 ? 12.205 16.238 -29.314 1.00 58.94 85 GLU A CA 1
ATOM 674 C C . GLU A 1 85 ? 13.144 16.816 -28.237 1.00 58.94 85 GLU A C 1
ATOM 676 O O . GLU A 1 85 ? 13.706 17.891 -28.434 1.00 58.94 85 GLU A O 1
ATOM 681 N N . THR A 1 86 ? 13.358 16.127 -27.106 1.00 61.91 86 THR A N 1
ATOM 682 C CA . THR A 1 86 ? 14.112 16.685 -25.954 1.00 61.91 86 THR A CA 1
ATOM 683 C C . THR A 1 86 ? 15.258 15.812 -25.443 1.00 61.91 86 THR A C 1
ATOM 685 O O . THR A 1 86 ? 15.989 16.211 -24.533 1.00 61.91 86 THR A O 1
ATOM 688 N N . ALA A 1 87 ? 15.448 14.623 -26.012 1.00 63.28 87 ALA A N 1
ATOM 689 C CA . ALA A 1 87 ? 16.334 13.620 -25.447 1.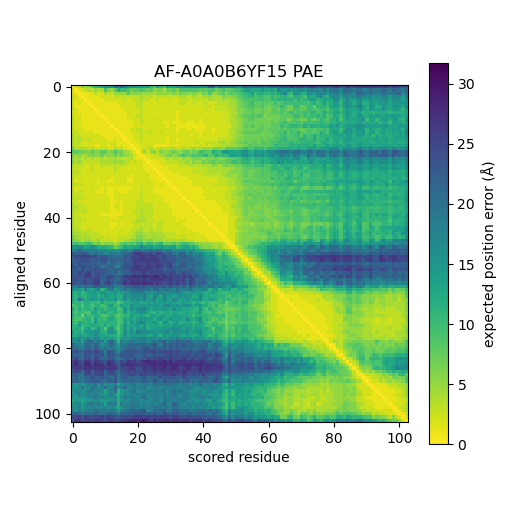00 63.28 87 ALA A CA 1
ATOM 690 C C . ALA A 1 87 ? 17.735 13.652 -26.094 1.00 63.28 87 ALA A C 1
ATOM 692 O O . ALA A 1 87 ? 17.885 13.564 -27.307 1.00 63.28 87 ALA A O 1
ATOM 693 N N . GLY A 1 88 ? 18.781 13.815 -25.275 1.00 67.25 88 GLY A N 1
ATOM 694 C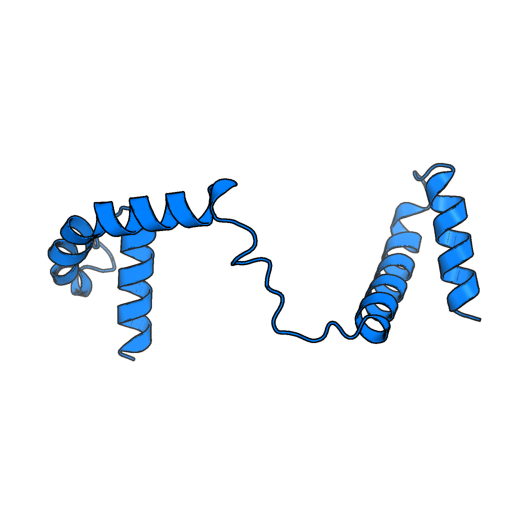 CA . GLY A 1 88 ? 20.176 13.884 -25.733 1.00 67.25 88 GLY A CA 1
ATOM 695 C C . GLY A 1 88 ? 20.798 12.524 -26.092 1.00 67.25 88 GLY A C 1
ATOM 696 O O . GLY A 1 88 ? 20.132 11.495 -26.117 1.00 67.25 88 GLY A O 1
ATOM 697 N N . LYS A 1 89 ? 22.128 12.499 -26.269 1.00 69.75 89 LYS A N 1
ATOM 698 C CA . LYS A 1 89 ? 22.930 11.334 -26.723 1.00 69.75 89 LYS A CA 1
ATOM 699 C C . LYS A 1 89 ? 22.590 9.953 -26.111 1.00 69.75 89 LYS A C 1
ATOM 701 O O . LYS A 1 89 ? 22.692 8.966 -26.839 1.00 69.75 89 LYS A O 1
ATOM 706 N N . PRO A 1 90 ? 22.221 9.810 -24.819 1.00 73.19 90 PRO A N 1
ATOM 707 C CA . PRO A 1 90 ? 21.831 8.509 -24.262 1.00 73.19 90 PRO A CA 1
ATOM 708 C C . PRO A 1 90 ? 20.583 7.907 -24.924 1.00 73.19 90 PRO A C 1
ATOM 710 O O . PRO A 1 90 ? 20.483 6.689 -25.062 1.00 73.19 90 PRO A O 1
ATOM 713 N N . PHE A 1 91 ? 19.657 8.754 -25.375 1.00 76.75 91 PHE A N 1
ATOM 714 C CA . PHE A 1 91 ? 18.438 8.332 -26.056 1.00 76.75 91 PHE A CA 1
ATOM 715 C C . PHE A 1 91 ? 18.710 7.835 -27.476 1.00 76.75 91 PHE A C 1
ATOM 717 O O . PHE A 1 91 ? 18.069 6.884 -27.911 1.00 76.75 91 PHE A O 1
ATOM 724 N N . ASP A 1 92 ? 19.713 8.385 -28.168 1.00 75.75 92 ASP A N 1
ATOM 725 C CA . ASP A 1 92 ? 20.131 7.892 -29.487 1.00 75.75 92 ASP A CA 1
ATOM 726 C C . ASP A 1 92 ? 20.659 6.454 -29.413 1.00 75.75 92 ASP A C 1
ATOM 728 O O . ASP A 1 92 ? 20.369 5.624 -30.275 1.00 75.75 92 ASP A O 1
ATOM 732 N N . VAL A 1 93 ? 21.449 6.147 -28.378 1.00 81.69 93 VAL A N 1
ATOM 733 C CA . VAL A 1 93 ? 21.978 4.793 -28.150 1.00 81.69 93 VAL A CA 1
ATOM 734 C C . VAL A 1 93 ? 20.843 3.838 -27.793 1.00 81.69 93 VAL A C 1
ATOM 736 O O . VAL A 1 93 ? 20.761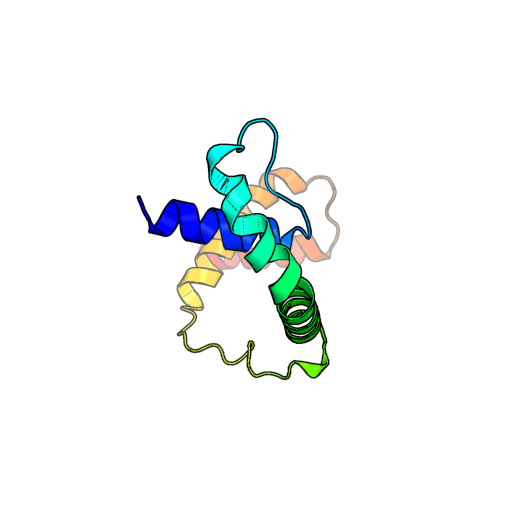 2.754 -28.369 1.00 81.69 93 VAL A O 1
ATOM 739 N N . LEU A 1 94 ? 19.937 4.255 -26.906 1.00 81.31 94 LEU A N 1
ATOM 740 C CA . LEU A 1 94 ? 18.768 3.461 -26.538 1.00 81.31 94 LEU A CA 1
ATOM 741 C C . LEU A 1 94 ? 17.858 3.198 -27.749 1.00 81.31 94 LEU A C 1
ATOM 743 O O . LEU A 1 94 ? 17.495 2.053 -27.991 1.00 81.31 94 LEU A O 1
ATOM 747 N N . SER A 1 95 ? 17.572 4.217 -28.560 1.00 80.31 95 SER A N 1
ATOM 748 C CA . SER A 1 95 ? 16.755 4.102 -29.777 1.00 80.31 95 SER A CA 1
ATOM 749 C C . SER A 1 95 ? 17.369 3.132 -30.785 1.00 80.31 95 SER A C 1
ATOM 751 O O . SER A 1 95 ? 16.664 2.320 -31.380 1.00 80.31 95 SER A O 1
ATOM 753 N N . LYS A 1 96 ? 18.698 3.157 -30.950 1.00 82.50 96 LYS A N 1
ATOM 754 C CA . LYS A 1 96 ? 19.409 2.187 -31.797 1.00 82.50 96 LYS A CA 1
ATOM 755 C C . LYS A 1 96 ? 19.255 0.759 -31.283 1.00 82.50 96 LYS A C 1
ATOM 757 O O . LYS A 1 96 ? 18.984 -0.133 -32.082 1.00 8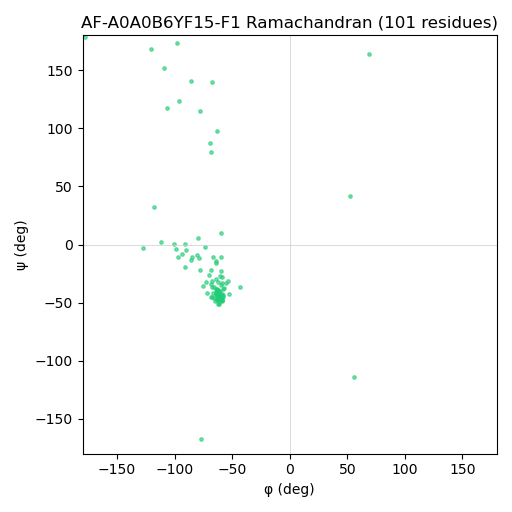2.50 96 LYS A O 1
ATOM 762 N N . ILE A 1 97 ? 19.401 0.547 -29.975 1.00 84.44 97 ILE A N 1
ATOM 763 C CA . ILE A 1 97 ? 19.243 -0.776 -29.357 1.00 84.44 97 ILE A CA 1
ATOM 764 C C . ILE A 1 97 ? 17.801 -1.272 -29.531 1.00 84.44 97 ILE A C 1
ATOM 766 O O . ILE A 1 97 ? 17.601 -2.386 -30.009 1.00 84.44 97 ILE A O 1
ATOM 770 N N . LEU A 1 98 ? 16.800 -0.438 -29.237 1.00 83.69 98 LEU A N 1
ATOM 771 C CA . LEU A 1 98 ? 15.384 -0.788 -29.393 1.00 83.69 98 LEU A CA 1
ATOM 772 C C . LEU A 1 98 ? 15.047 -1.170 -30.840 1.00 83.69 98 LEU A C 1
ATOM 774 O O . LEU A 1 98 ? 14.467 -2.226 -31.079 1.00 83.69 98 LEU A O 1
ATOM 778 N N . ASN A 1 99 ? 15.482 -0.376 -31.817 1.00 82.62 99 ASN A N 1
ATOM 779 C CA . ASN A 1 99 ? 15.225 -0.669 -33.229 1.00 82.62 99 ASN A CA 1
ATOM 780 C C . ASN A 1 99 ? 15.976 -1.918 -33.725 1.00 82.62 99 ASN A C 1
ATOM 782 O O . ASN A 1 99 ? 15.475 -2.633 -34.592 1.00 82.62 99 ASN A O 1
ATOM 786 N N . SER A 1 100 ? 17.157 -2.212 -33.169 1.00 84.69 100 SER A N 1
ATOM 787 C CA . SER A 1 100 ? 17.925 -3.418 -33.516 1.00 84.69 100 SER A CA 1
ATOM 788 C C . SER A 1 100 ? 17.293 -4.714 -33.010 1.00 84.69 100 SER A C 1
ATOM 790 O O . SER A 1 100 ? 17.501 -5.757 -33.612 1.00 84.69 100 SER A O 1
ATOM 792 N N . LEU A 1 101 ? 16.511 -4.644 -31.929 1.00 78.88 101 LEU A N 1
ATOM 793 C CA . LEU A 1 101 ? 15.799 -5.788 -31.351 1.00 78.88 101 LEU A CA 1
ATOM 794 C C . LEU A 1 101 ? 14.446 -6.055 -32.029 1.00 78.88 101 LEU A C 1
ATOM 796 O O . LEU A 1 101 ? 13.826 -7.078 -31.764 1.00 78.88 101 LEU A O 1
ATOM 800 N N . SER A 1 102 ? 13.977 -5.126 -32.868 1.00 75.06 102 SER A N 1
ATOM 801 C CA . SER A 1 102 ? 12.687 -5.211 -33.562 1.00 75.06 102 SER A CA 1
ATOM 802 C C . SER A 1 102 ? 12.796 -5.674 -35.024 1.00 75.06 102 SER A C 1
ATOM 804 O O . SER A 1 102 ? 11.767 -5.741 -35.697 1.00 75.06 102 SER A O 1
ATOM 806 N N . ASN A 1 103 ? 14.012 -5.950 -35.514 1.00 54.91 103 ASN A N 1
ATOM 807 C CA . AS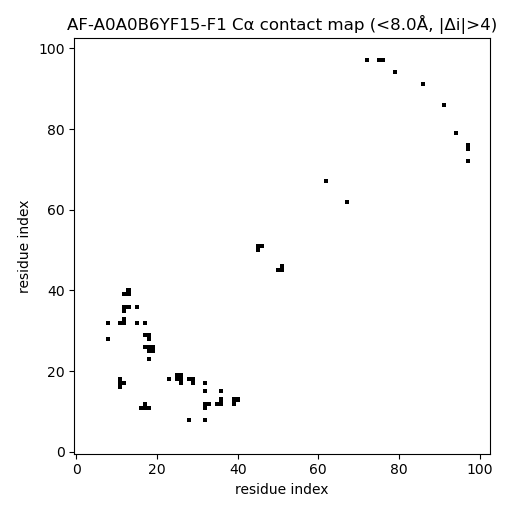N A 1 103 ? 14.303 -6.530 -36.835 1.00 54.91 103 ASN A CA 1
ATOM 808 C C . ASN A 1 103 ? 14.702 -7.999 -36.691 1.00 54.91 103 ASN A C 1
ATOM 810 O O . ASN A 1 103 ? 14.351 -8.784 -37.597 1.00 54.91 103 ASN A O 1
#

pLDDT: mean 83.58, std 13.44, range [53.34, 97.75]

Solvent-accessible surface area (backbone atoms only — not comparable to full-atom values): 6257 Å² total; per-residue (Å²): 114,67,66,60,53,53,50,49,52,54,51,35,32,73,65,76,54,73,56,47,82,98,39,52,93,48,36,82,47,36,66,56,33,64,69,44,37,65,58,48,52,52,49,53,50,46,77,71,38,88,83,51,50,68,76,81,67,61,69,88,69,81,81,60,59,69,59,54,52,49,53,50,50,54,51,51,54,66,50,44,78,76,45,68,91,79,59,56,75,72,48,58,55,50,49,52,53,54,57,64,74,74,111

Mean predicted aligned error: 10.75 Å

InterPro domains:
  IPR008936 Rho GTPase activation protein [G3DSA:1.10.506.10] (1-103)
  IPR008936 Rho GTPase activation protein [SSF48350] (1-101)
  IPR039360 Ras GTPase-activating protein [PTHR10194] (1-83)

Secondary structure (DSSP, 8-state):
-HHHHHHHHHHHHHTT----GGGGGGGGGHHHHHHHHHHHHHHHHHHHSGGG-GGG----S---HHHHHHHHHHHHHHHHHHHTTT--HHHHHHHHHHHHH--

Radius of gyration: 23.74 Å; Cα contacts (8 Å, |Δi|>4): 36; chains: 1; bounding box: 44×34×59 Å

Organism: NCBI:txid1028688

Foldseek 3Di:
DVVVLVVVLVVCLLVLHADDDVRPVNNVCRVVSVVCNVVSVVVVCCVPDPVVPCPVVPPPDDPPPVVVVVVVLVVCVVVCVVCVPPDDDVSVVVVVVSVVVVD